Protein AF-A0A1A8NG65-F1 (afdb_monomer)

Sequence (138 aa):
VKRYGAAVVVMAFDEEGQATDTDRKVEICTRAYKLLVNKVGFDPNDIIFDPNILTIGTGMEEHSDYAVNFITATKLIKETLPGARVSGGLSNLSFSFRGMEAIREAIHGAFLYHAIKDGMDMGIVNAGNLPVYDDINK

Radius of gyration: 15.55 Å; Cα contacts (8 Å, |Δi|>4): 222; chains: 1; bounding box: 42×35×41 Å

Solvent-accessible surface area (backbone atoms only — not comparable to full-atom values): 7554 Å² total; per-residue (Å²): 98,72,94,74,75,51,65,43,82,45,65,24,56,59,99,92,42,76,30,63,52,33,66,52,18,38,50,44,46,51,52,51,48,50,46,37,41,74,72,69,63,44,62,43,68,39,33,28,39,22,46,50,52,43,53,32,79,74,87,50,76,92,33,66,52,26,63,57,22,34,35,54,25,37,32,53,41,54,74,71,40,72,59,41,41,32,36,35,48,54,68,40,33,38,53,66,44,72,94,39,62,74,58,32,30,48,51,48,20,52,49,47,60,54,28,42,74,37,52,41,73,52,65,52,68,63,86,92,61,67,54,60,60,87,76,50,91,127

InterPro domains:
  IPR000489 Pterin-binding domain [PF00809] (1-126)
  IPR000489 Pterin-binding domain [PS50972] (1-138)
  IPR011005 Dihydropteroate synthase-like superfamily [G3DSA:3.20.20.20] (1-138)
  IPR011005 Dihydropteroate synthase-like superfamily [SSF51717] (1-137)
  IPR050554 Methionine Synthase/Corrinoid [PTHR45833] (1-138)

pLDDT: mean 96.16, std 5.2, range [61.66, 98.94]

Foldseek 3Di:
DVVVVAADEDELADPVGADQAQVSLLVSLVVVLCCCCVVVVHQQLSYEYESEQAAPPPPDPSNPCRLVSRLNNLLVCPVPRPNYAYEYALQRHCPNVPPVL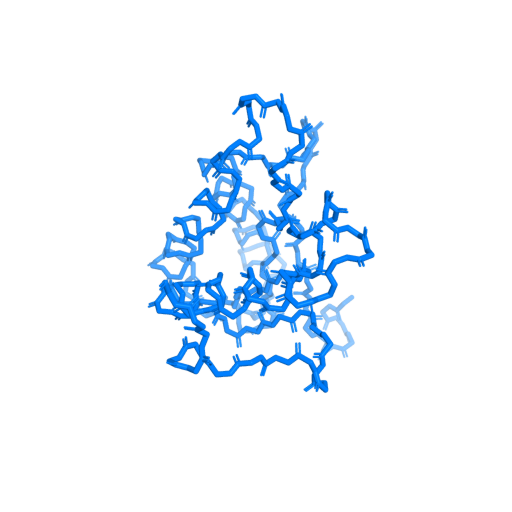LVSLLSSQVSCVSSVVSGHDYYDDDPVRHDHNVPNDD

Organism: NCBI:txid704102

Mean predicted aligned error: 2.82 Å

Secondary structure (DSSP, 8-state):
-GGGT--EEEESEETTEE--SHHHHHHHHHHHHHIIIIII---GGGEEEE-------SS-GGGTTHHHHHHHHHHHHHHHSTT-EE--BHHHHTGGGTT-HHHHHHHHHHHHHHHHHTT----B--TT----GGGS--

Nearest PDB structures (foldseek):
  4ccz-assembly1_A  TM=1.001E+00  e=1.137E-18  Homo sapiens
  3k13-assembly2_B  TM=9.991E-01  e=4.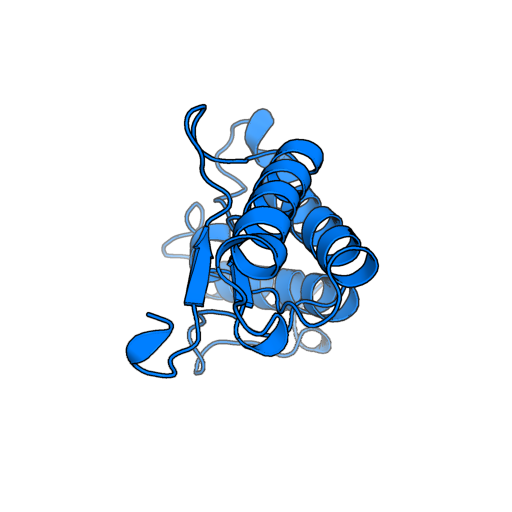106E-18  Bacteroides thetaiotaomicron
  5voo-assembly4_D  TM=9.651E-01  e=4.295E-11  Thermus thermophilus HB8
  8ssc-assembly1_A  TM=9.622E-01  e=2.552E-09  Thermus thermophilus HB8
  8g3h-assembly1_A  TM=8.953E-01  e=1.349E-07  Thermus filiformis

Structure (mmCIF, N/CA/C/O backbone):
data_AF-A0A1A8NG65-F1
#
_entry.id   AF-A0A1A8NG65-F1
#
loop_
_atom_site.group_PDB
_atom_site.id
_atom_site.type_symbol
_atom_site.label_atom_id
_atom_site.label_alt_id
_atom_site.label_comp_id
_atom_site.label_asym_id
_atom_site.label_entity_id
_atom_site.label_seq_id
_atom_site.pdbx_PDB_ins_code
_atom_site.Cartn_x
_atom_site.Cartn_y
_atom_site.Cartn_z
_atom_site.occupancy
_atom_site.B_iso_or_equiv
_atom_site.auth_seq_id
_atom_site.auth_comp_id
_atom_site.auth_asym_id
_atom_site.auth_atom_id
_atom_site.pdbx_PDB_model_num
ATOM 1 N N . VAL A 1 1 ? -19.561 6.015 3.245 1.00 96.12 1 VAL A N 1
ATOM 2 C CA . VAL A 1 1 ? -18.977 4.656 3.214 1.00 96.12 1 VAL A CA 1
ATOM 3 C C . VAL A 1 1 ? -19.666 3.714 4.200 1.00 96.12 1 VAL A C 1
ATOM 5 O O . VAL A 1 1 ? -20.524 2.977 3.743 1.00 96.12 1 VAL A O 1
ATOM 8 N N . LYS A 1 2 ? -19.452 3.817 5.527 1.00 96.12 2 LYS A N 1
ATOM 9 C CA . LYS A 1 2 ? -20.022 2.881 6.533 1.00 96.12 2 LYS A CA 1
ATOM 10 C C . LYS A 1 2 ? -21.526 2.603 6.391 1.00 96.12 2 LYS A C 1
ATOM 12 O O . LYS A 1 2 ? -21.945 1.458 6.401 1.00 96.12 2 LYS A O 1
ATOM 17 N N . ARG A 1 3 ? -22.342 3.654 6.226 1.00 97.44 3 ARG A N 1
ATOM 18 C CA . ARG A 1 3 ? -23.810 3.531 6.078 1.00 97.44 3 ARG A CA 1
ATOM 19 C C . ARG A 1 3 ? -24.244 2.688 4.871 1.00 97.44 3 ARG A C 1
ATOM 21 O O . ARG A 1 3 ? -25.357 2.188 4.878 1.00 97.44 3 ARG A O 1
ATOM 28 N N . TYR A 1 4 ? -23.385 2.556 3.862 1.00 98.06 4 TYR A N 1
ATOM 29 C CA . TYR A 1 4 ? -23.635 1.764 2.658 1.00 98.06 4 TYR A CA 1
ATOM 30 C C . TYR A 1 4 ? -23.046 0.346 2.740 1.00 98.06 4 TYR A C 1
ATOM 32 O O . TYR A 1 4 ? -23.181 -0.400 1.781 1.00 98.06 4 TYR A O 1
ATOM 40 N N . GLY A 1 5 ? -22.385 -0.026 3.846 1.00 97.19 5 GLY A N 1
ATOM 41 C CA . GLY A 1 5 ? -21.793 -1.360 4.018 1.00 97.19 5 GLY A CA 1
ATOM 42 C C . GLY A 1 5 ? -20.620 -1.662 3.080 1.00 97.19 5 GLY A C 1
ATOM 43 O O . GLY A 1 5 ? -20.386 -2.818 2.756 1.00 97.19 5 GLY A O 1
ATOM 44 N N . ALA A 1 6 ? -19.920 -0.632 2.597 1.00 98.38 6 ALA A N 1
ATOM 45 C CA . ALA A 1 6 ? -18.768 -0.788 1.713 1.00 98.38 6 ALA A CA 1
ATOM 46 C C . ALA A 1 6 ? -17.444 -0.758 2.490 1.00 98.38 6 ALA A C 1
ATOM 48 O O . ALA A 1 6 ? -17.304 0.030 3.431 1.00 98.38 6 ALA A O 1
ATOM 49 N N . ALA A 1 7 ? -16.464 -1.527 2.010 1.00 98.50 7 ALA A N 1
ATOM 50 C CA . ALA A 1 7 ? -15.061 -1.382 2.386 1.00 98.50 7 ALA A CA 1
ATOM 51 C C . ALA A 1 7 ? -14.475 -0.041 1.910 1.00 98.50 7 ALA A C 1
ATOM 53 O O . ALA A 1 7 ? -15.056 0.656 1.069 1.00 98.50 7 ALA A O 1
ATOM 54 N N . VAL A 1 8 ? -13.321 0.338 2.461 1.00 98.69 8 VAL A N 1
ATOM 55 C CA . VAL A 1 8 ? -12.658 1.613 2.174 1.00 98.69 8 VAL A CA 1
ATOM 56 C C . VAL A 1 8 ? -11.167 1.433 1.931 1.00 98.69 8 VAL A C 1
ATOM 58 O O . VAL A 1 8 ? -10.488 0.760 2.702 1.00 98.69 8 VAL A O 1
ATOM 61 N N . VAL A 1 9 ? -10.655 2.091 0.888 1.00 98.75 9 VAL A N 1
ATOM 62 C CA . VAL A 1 9 ? -9.215 2.319 0.725 1.00 98.75 9 VAL A CA 1
ATOM 63 C C . VAL A 1 9 ? -8.845 3.630 1.411 1.00 98.75 9 VAL A C 1
ATOM 65 O O . VAL A 1 9 ? -9.480 4.659 1.171 1.00 98.75 9 VAL A O 1
ATOM 68 N N . VAL A 1 10 ? -7.827 3.594 2.265 1.00 98.81 10 VAL A N 1
ATOM 69 C CA . VAL A 1 10 ? -7.295 4.749 2.989 1.00 98.81 10 VAL A CA 1
ATOM 70 C C . VAL A 1 10 ? -5.863 4.986 2.534 1.00 98.81 10 VAL A C 1
ATOM 72 O O . VAL A 1 10 ? -4.978 4.176 2.804 1.00 98.81 10 VAL A O 1
ATOM 75 N N . MET A 1 11 ? -5.648 6.104 1.847 1.00 98.69 11 MET A N 1
ATOM 76 C CA . MET A 1 11 ? -4.324 6.517 1.386 1.00 98.69 11 MET A CA 1
ATOM 77 C C . MET A 1 11 ? -3.461 6.968 2.568 1.00 98.69 11 MET A C 1
ATOM 79 O O . MET A 1 11 ? -3.953 7.667 3.457 1.00 98.69 11 MET A O 1
ATOM 83 N N . ALA A 1 12 ? -2.166 6.647 2.548 1.00 98.62 12 ALA A N 1
ATOM 84 C CA . ALA A 1 12 ? -1.180 7.212 3.470 1.00 98.62 12 ALA A CA 1
ATOM 85 C C . ALA A 1 12 ? -0.830 8.663 3.080 1.00 98.62 12 ALA A C 1
ATOM 87 O O . ALA A 1 12 ? 0.264 8.967 2.600 1.00 98.62 12 ALA A O 1
ATOM 88 N N . PHE A 1 13 ? -1.807 9.552 3.232 1.00 98.69 13 PHE A N 1
ATOM 89 C CA . PHE A 1 13 ? -1.716 10.979 2.949 1.00 98.69 13 PHE A CA 1
ATOM 90 C C . PHE A 1 13 ? -2.493 11.736 4.026 1.00 98.69 13 PHE A C 1
ATOM 92 O O . PHE A 1 13 ? -3.640 11.383 4.315 1.00 98.69 13 PHE A O 1
ATOM 99 N N . ASP A 1 14 ? -1.896 12.772 4.603 1.00 98.31 14 ASP A N 1
ATOM 100 C CA . ASP A 1 14 ? -2.550 13.604 5.612 1.00 98.31 14 ASP A CA 1
ATOM 101 C C . ASP A 1 14 ? -2.284 15.103 5.401 1.00 98.31 14 ASP A C 1
ATOM 103 O O . ASP A 1 14 ? -1.976 15.536 4.289 1.00 98.31 14 ASP A O 1
ATOM 107 N N . GLU A 1 15 ? -2.482 15.921 6.434 1.00 98.06 15 GLU A N 1
ATOM 108 C CA . GLU A 1 15 ? -2.343 17.375 6.362 1.00 98.06 15 GLU A CA 1
ATOM 109 C C . GLU A 1 15 ? -0.918 17.842 6.010 1.00 98.06 15 GLU A C 1
ATOM 111 O O . GLU A 1 15 ? -0.765 18.956 5.509 1.00 98.06 15 GLU A O 1
ATOM 116 N N . GLU A 1 16 ? 0.108 17.008 6.227 1.00 97.19 16 GLU A N 1
ATOM 117 C CA . GLU A 1 16 ? 1.504 17.318 5.874 1.00 97.19 16 GLU A CA 1
ATOM 118 C C . GLU A 1 16 ? 1.900 16.796 4.485 1.00 97.19 16 GLU A C 1
ATOM 120 O O . GLU A 1 16 ? 2.971 17.126 3.977 1.00 97.19 16 GLU A O 1
ATOM 125 N N . GLY A 1 17 ? 1.027 16.023 3.835 1.00 97.56 17 GLY A N 1
ATOM 126 C CA . GLY A 1 17 ? 1.228 15.535 2.477 1.00 97.56 17 GLY A CA 1
ATOM 127 C C . GLY A 1 17 ? 1.332 14.016 2.366 1.00 97.56 17 GLY A C 1
ATOM 128 O O . GLY A 1 17 ? 0.796 13.255 3.173 1.00 97.56 17 GLY A O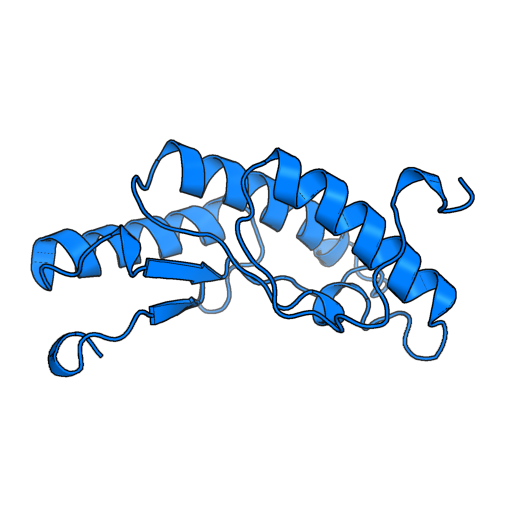 1
ATOM 129 N N . GLN A 1 18 ? 2.000 13.569 1.301 1.00 97.94 18 GLN A N 1
ATOM 130 C CA . GLN A 1 18 ? 2.143 12.156 0.958 1.00 97.94 18 GLN A CA 1
ATOM 131 C C . GLN A 1 18 ? 3.252 11.482 1.774 1.00 97.94 18 GLN A C 1
ATOM 133 O O . GLN A 1 18 ? 4.384 11.960 1.794 1.00 97.94 18 GLN A O 1
ATOM 138 N N . ALA A 1 19 ? 2.965 10.315 2.358 1.00 97.69 19 ALA A N 1
ATOM 139 C CA . ALA A 1 19 ? 3.979 9.511 3.035 1.00 97.69 19 ALA A CA 1
ATOM 140 C C . ALA A 1 19 ? 4.929 8.818 2.047 1.00 97.69 19 ALA A C 1
ATOM 142 O O . ALA A 1 19 ? 4.498 7.975 1.242 1.00 97.69 19 ALA A O 1
ATOM 143 N N . THR A 1 20 ? 6.223 9.119 2.152 1.00 97.44 20 THR A N 1
ATOM 144 C CA . THR A 1 20 ? 7.280 8.566 1.289 1.00 97.44 20 THR A CA 1
ATOM 145 C C . THR A 1 20 ? 8.190 7.580 2.028 1.00 97.44 20 THR A C 1
ATOM 147 O O . THR A 1 20 ? 8.533 6.540 1.461 1.00 97.44 20 THR A O 1
ATOM 150 N N . ASP A 1 21 ? 8.496 7.831 3.302 1.00 97.88 21 ASP A N 1
ATOM 151 C CA . ASP A 1 21 ? 9.273 6.951 4.180 1.00 97.88 21 ASP A CA 1
ATOM 152 C C . ASP A 1 21 ? 8.403 5.959 4.977 1.00 97.88 21 ASP A C 1
ATOM 154 O O . ASP A 1 21 ? 7.173 6.056 5.013 1.00 97.88 21 ASP A O 1
ATOM 158 N N . THR A 1 22 ? 9.047 4.958 5.582 1.00 98.62 22 THR A N 1
ATOM 159 C CA . THR A 1 22 ? 8.369 3.887 6.334 1.00 98.62 22 THR A CA 1
ATOM 160 C C . THR A 1 22 ? 7.582 4.426 7.526 1.00 98.62 22 THR A C 1
ATOM 162 O O . THR A 1 22 ? 6.406 4.087 7.688 1.00 98.62 22 THR A O 1
ATOM 165 N N . ASP A 1 23 ? 8.210 5.267 8.346 1.00 98.44 23 ASP A N 1
ATOM 166 C CA . ASP A 1 23 ? 7.637 5.722 9.611 1.00 98.44 23 ASP A CA 1
ATOM 167 C C . ASP A 1 23 ? 6.390 6.562 9.352 1.00 98.44 23 ASP A C 1
ATOM 169 O O . ASP A 1 23 ? 5.339 6.319 9.954 1.00 98.44 23 ASP A O 1
ATOM 173 N N . ARG A 1 24 ? 6.452 7.463 8.365 1.00 98.38 24 ARG A N 1
ATOM 174 C CA . ARG A 1 24 ? 5.316 8.302 7.989 1.00 98.38 24 ARG A CA 1
ATOM 175 C C . ARG A 1 24 ? 4.146 7.491 7.440 1.00 98.38 24 ARG A C 1
ATOM 177 O O . ARG A 1 24 ? 2.989 7.781 7.755 1.00 98.38 24 ARG A O 1
ATOM 184 N N . LYS A 1 25 ? 4.417 6.442 6.651 1.00 98.75 25 LYS A N 1
ATOM 185 C CA . LYS A 1 25 ? 3.370 5.533 6.143 1.00 98.75 25 LYS A CA 1
ATOM 186 C C . LYS A 1 25 ? 2.638 4.854 7.302 1.00 98.75 25 LYS A C 1
ATOM 188 O O . LYS A 1 25 ? 1.404 4.839 7.326 1.00 98.75 25 LYS A O 1
ATOM 193 N N . VAL A 1 26 ? 3.384 4.322 8.271 1.00 98.81 26 VAL A N 1
ATOM 194 C CA . VAL A 1 26 ? 2.828 3.618 9.436 1.00 98.81 26 VAL A CA 1
ATOM 195 C C . VAL A 1 26 ? 2.090 4.578 10.366 1.00 98.81 26 VAL A C 1
ATOM 197 O O . VAL A 1 26 ? 0.999 4.247 10.836 1.00 98.81 26 VAL A O 1
ATOM 200 N N . GLU A 1 27 ? 2.633 5.771 10.604 1.00 98.81 27 GLU A N 1
ATOM 201 C CA . GLU A 1 27 ? 2.022 6.800 11.446 1.00 98.81 27 GLU A CA 1
ATOM 202 C C . GLU A 1 27 ? 0.621 7.170 10.944 1.00 98.81 27 GLU A C 1
ATOM 204 O O . GLU A 1 27 ? -0.356 7.085 11.699 1.00 98.81 27 GLU A O 1
ATOM 209 N N . ILE A 1 28 ? 0.503 7.513 9.657 1.00 98.81 28 ILE A N 1
ATOM 210 C CA . ILE A 1 28 ? -0.768 7.928 9.056 1.00 98.81 28 ILE A CA 1
ATOM 211 C C . ILE A 1 28 ? -1.777 6.777 9.075 1.00 98.81 28 ILE A C 1
ATOM 213 O O . ILE A 1 28 ? -2.919 6.972 9.504 1.00 98.81 28 ILE A O 1
ATOM 217 N N . CYS A 1 29 ? -1.367 5.563 8.691 1.00 98.81 29 CYS A N 1
ATOM 218 C CA . CYS A 1 29 ? -2.255 4.396 8.723 1.00 98.81 29 CYS A CA 1
ATOM 219 C C . CYS A 1 29 ? -2.730 4.094 10.153 1.00 98.81 29 CYS A C 1
ATOM 221 O O . CYS A 1 29 ? -3.918 3.866 10.386 1.00 98.81 29 CYS A O 1
ATOM 223 N N . THR A 1 30 ? -1.840 4.192 11.142 1.00 98.88 30 THR A N 1
ATOM 224 C CA . THR A 1 30 ? -2.167 3.987 12.560 1.00 98.88 30 THR A CA 1
ATOM 225 C C . THR A 1 30 ? -3.148 5.039 13.072 1.00 98.88 30 THR A C 1
ATOM 227 O O . THR A 1 30 ? -4.117 4.714 13.770 1.00 98.88 30 THR A O 1
ATOM 230 N N . ARG A 1 31 ? -2.928 6.314 12.730 1.00 98.81 31 ARG A N 1
ATOM 231 C CA . ARG A 1 31 ? -3.832 7.415 13.083 1.00 98.81 31 ARG A CA 1
ATOM 232 C C . ARG A 1 31 ? -5.212 7.194 12.466 1.00 98.81 31 ARG A C 1
ATOM 234 O O . ARG A 1 31 ? -6.214 7.272 13.182 1.00 98.81 31 ARG A O 1
ATOM 241 N N . ALA A 1 32 ? -5.273 6.867 11.177 1.00 98.81 32 ALA A N 1
ATOM 242 C CA . ALA A 1 32 ? -6.521 6.599 10.473 1.00 98.81 32 ALA A CA 1
ATOM 243 C C . ALA A 1 32 ? -7.262 5.380 11.043 1.00 98.81 32 ALA A C 1
ATOM 245 O O . ALA A 1 32 ? -8.466 5.464 11.286 1.00 98.81 32 ALA A O 1
ATOM 246 N N . TYR A 1 33 ? -6.550 4.292 11.350 1.00 98.88 33 TYR A N 1
ATOM 247 C CA . TYR A 1 33 ? -7.114 3.104 11.992 1.00 98.88 33 TYR A CA 1
ATOM 248 C C . TYR A 1 33 ? -7.805 3.458 13.312 1.00 98.88 33 TYR A C 1
ATOM 250 O O . TYR A 1 33 ? -8.973 3.135 13.515 1.00 98.88 33 TYR A O 1
ATOM 258 N N . LYS A 1 34 ? -7.126 4.208 14.192 1.00 98.75 34 LYS A N 1
ATOM 259 C CA . LYS A 1 34 ? -7.698 4.649 15.476 1.00 98.75 34 LYS A CA 1
ATOM 260 C C . LYS A 1 34 ? -8.943 5.514 15.286 1.00 98.75 34 LYS A C 1
ATOM 262 O O . LYS A 1 34 ? -9.891 5.388 16.056 1.00 98.75 34 LYS A O 1
ATOM 267 N N . LEU A 1 35 ? -8.966 6.392 14.283 1.00 98.75 35 LEU A N 1
ATOM 268 C CA . LEU A 1 35 ? -10.145 7.208 13.984 1.00 98.75 35 LEU A CA 1
ATOM 269 C C . LEU A 1 35 ? -11.312 6.346 13.483 1.00 98.75 35 LEU A C 1
ATOM 271 O O . LEU A 1 35 ? -12.425 6.462 14.002 1.00 98.75 35 LEU A O 1
ATOM 275 N N . LEU A 1 36 ? -11.061 5.466 12.513 1.00 98.69 36 LEU A N 1
ATOM 276 C CA . LEU A 1 36 ? -12.081 4.612 11.908 1.00 98.69 36 LEU A CA 1
ATOM 277 C C . LEU A 1 36 ? -12.651 3.611 12.914 1.00 98.69 36 LEU A C 1
ATOM 279 O O . LEU A 1 36 ? -13.868 3.533 13.076 1.00 98.69 36 LEU A O 1
ATOM 283 N N . VAL A 1 37 ? -11.797 2.904 13.644 1.00 98.50 37 VAL A N 1
ATOM 284 C CA . VAL A 1 37 ? -12.232 1.879 14.596 1.00 98.50 37 VAL A CA 1
ATOM 285 C C . VAL A 1 37 ? -12.818 2.518 15.854 1.00 98.50 37 VAL A C 1
ATOM 287 O O . VAL A 1 37 ? -13.966 2.250 16.193 1.00 98.50 37 VAL A O 1
ATOM 290 N N . ASN A 1 38 ? -12.100 3.429 16.518 1.00 98.12 38 ASN A N 1
ATOM 291 C CA . ASN A 1 38 ? -12.511 3.878 17.856 1.00 98.12 38 ASN A CA 1
ATOM 292 C C . ASN A 1 38 ? -13.565 4.990 17.834 1.00 98.12 38 ASN A C 1
ATOM 294 O O . ASN A 1 38 ? -14.369 5.075 18.757 1.00 98.12 38 ASN A O 1
ATOM 298 N N . LYS A 1 39 ? -13.559 5.871 16.821 1.00 98.00 39 LYS A N 1
ATOM 299 C CA . LYS A 1 39 ? -14.509 7.000 16.759 1.00 98.00 39 LYS A CA 1
ATOM 300 C C . LYS A 1 39 ? -15.684 6.733 15.828 1.00 98.00 39 LYS A C 1
ATOM 302 O O . LYS A 1 39 ? -16.807 7.111 16.143 1.00 98.00 39 LYS A O 1
ATOM 307 N N . VAL A 1 40 ? -15.436 6.104 14.679 1.00 97.81 40 VAL A N 1
ATOM 308 C CA . VAL A 1 40 ? -16.487 5.813 13.688 1.00 97.81 40 VAL A CA 1
ATOM 309 C C . VAL A 1 40 ? -17.121 4.436 13.928 1.00 97.81 40 VAL A C 1
ATOM 311 O O . VAL A 1 40 ? -18.257 4.201 13.499 1.00 97.81 40 VAL A O 1
ATOM 314 N N . GLY A 1 41 ? -16.435 3.523 14.625 1.00 98.12 41 GLY A N 1
ATOM 315 C CA . GLY A 1 41 ? -16.878 2.140 14.826 1.00 98.12 41 GLY A CA 1
ATOM 316 C C . GLY A 1 41 ? -16.893 1.339 13.524 1.00 98.12 41 GLY A C 1
ATOM 317 O O . GLY A 1 41 ? -17.841 0.592 13.288 1.00 98.12 41 GLY A O 1
ATOM 318 N N . PHE A 1 42 ? -15.961 1.620 12.614 1.00 98.56 42 PHE A N 1
ATOM 319 C CA . PHE A 1 42 ? -15.802 0.917 11.342 1.00 98.56 42 PHE A CA 1
ATOM 320 C C . PHE A 1 42 ? -15.242 -0.491 11.594 1.00 98.56 42 PHE A C 1
ATOM 322 O O . PHE A 1 42 ? -14.407 -0.648 12.485 1.00 98.56 42 PHE A O 1
ATOM 329 N N . ASP A 1 43 ? -15.691 -1.498 10.842 1.00 98.50 43 ASP A N 1
ATOM 330 C CA . ASP A 1 43 ? -15.117 -2.845 10.948 1.00 98.50 43 ASP A CA 1
ATOM 331 C C . ASP A 1 43 ? -13.672 -2.805 10.425 1.00 98.50 43 ASP A C 1
ATOM 333 O O . ASP A 1 43 ? -13.463 -2.373 9.288 1.00 98.50 43 ASP A O 1
ATOM 337 N N . PRO A 1 44 ? -12.658 -3.211 11.211 1.00 98.56 44 PRO A N 1
ATOM 338 C CA . PRO A 1 44 ? -11.276 -3.204 10.747 1.00 98.56 44 PRO A CA 1
ATOM 339 C C . PRO A 1 44 ? -11.043 -4.092 9.517 1.00 98.56 44 PRO A C 1
ATOM 341 O O . PRO A 1 44 ? -10.151 -3.791 8.730 1.00 98.56 44 PRO A O 1
ATOM 344 N N . ASN A 1 45 ? -11.859 -5.130 9.300 1.00 98.50 45 ASN A N 1
ATOM 345 C CA . ASN A 1 45 ? -11.775 -5.970 8.103 1.00 98.50 45 ASN A CA 1
ATOM 346 C C . ASN A 1 45 ? -12.177 -5.225 6.823 1.00 98.50 45 ASN A C 1
ATOM 348 O O . ASN A 1 45 ? -11.729 -5.579 5.734 1.00 98.50 45 ASN A O 1
ATOM 352 N N . ASP A 1 46 ? -12.964 -4.165 6.943 1.00 98.69 46 ASP A N 1
ATOM 353 C CA . ASP A 1 46 ? -13.377 -3.340 5.812 1.00 98.69 46 ASP A CA 1
ATOM 354 C C . ASP A 1 46 ? -12.377 -2.207 5.513 1.00 98.69 46 ASP A C 1
ATOM 356 O O . ASP A 1 46 ? -12.620 -1.386 4.625 1.00 98.69 46 ASP A O 1
ATOM 360 N N . ILE A 1 47 ? -11.252 -2.136 6.237 1.00 98.88 47 ILE A N 1
ATOM 361 C CA . ILE A 1 47 ? -10.203 -1.129 6.044 1.00 98.88 47 ILE A CA 1
ATOM 362 C C . ILE A 1 47 ? -9.068 -1.715 5.204 1.00 98.88 47 ILE A C 1
ATOM 364 O O . ILE A 1 47 ? -8.435 -2.704 5.577 1.00 98.88 47 ILE A O 1
ATOM 368 N N . ILE A 1 48 ? -8.777 -1.056 4.086 1.00 98.94 48 ILE A N 1
ATOM 369 C CA . ILE A 1 48 ? -7.651 -1.355 3.205 1.00 98.94 48 ILE A CA 1
ATOM 370 C C . ILE A 1 48 ? -6.723 -0.140 3.226 1.00 98.94 48 ILE A C 1
ATOM 372 O O . ILE A 1 48 ? -7.095 0.933 2.758 1.00 98.94 48 ILE A O 1
ATOM 376 N N . PHE A 1 49 ? -5.518 -0.277 3.761 1.00 98.94 49 PHE A N 1
ATOM 377 C CA . PHE A 1 49 ? -4.509 0.775 3.685 1.00 98.94 49 PHE A CA 1
ATOM 378 C C . PHE A 1 49 ? -3.762 0.713 2.356 1.00 98.94 49 PHE A C 1
ATOM 380 O O . PHE A 1 49 ? -3.387 -0.367 1.906 1.00 98.94 49 PHE A O 1
ATOM 387 N N . ASP A 1 50 ? -3.522 1.876 1.753 1.00 98.88 50 ASP A N 1
ATOM 388 C CA . ASP A 1 50 ? -2.582 2.052 0.644 1.00 98.88 50 ASP A CA 1
ATOM 389 C C . ASP A 1 50 ? -1.398 2.905 1.135 1.00 98.88 50 ASP A C 1
ATOM 391 O O . ASP A 1 50 ? -1.510 4.135 1.215 1.00 98.88 50 ASP A O 1
ATOM 395 N N . PRO A 1 51 ? -0.262 2.274 1.497 1.00 98.62 51 PRO A N 1
ATOM 396 C CA . PRO A 1 51 ? 0.954 2.966 1.918 1.00 98.62 51 PRO A CA 1
ATOM 397 C C . PRO A 1 51 ? 1.675 3.736 0.802 1.00 98.62 51 PRO A C 1
ATOM 399 O O . PRO A 1 51 ? 2.808 4.151 1.010 1.00 98.62 51 PRO A O 1
ATOM 402 N N . ASN A 1 52 ? 1.069 3.944 -0.368 1.00 98.38 52 ASN A N 1
ATOM 403 C CA . ASN A 1 52 ? 1.631 4.580 -1.560 1.00 98.38 52 ASN A CA 1
ATOM 404 C C . ASN A 1 52 ? 2.793 3.795 -2.187 1.00 98.38 52 ASN A C 1
ATOM 406 O O . ASN A 1 52 ? 3.952 3.936 -1.782 1.00 98.38 52 ASN A O 1
ATOM 410 N N . ILE A 1 53 ? 2.501 3.041 -3.248 1.00 98.62 53 ILE A N 1
ATOM 411 C CA . ILE A 1 53 ? 3.528 2.578 -4.193 1.00 98.62 53 ILE A CA 1
ATOM 412 C C . ILE A 1 53 ? 3.945 3.765 -5.067 1.00 98.62 53 ILE A C 1
ATOM 414 O O . ILE A 1 53 ? 3.138 4.289 -5.841 1.00 98.62 53 ILE A O 1
ATOM 418 N N . LEU A 1 54 ? 5.208 4.175 -4.944 1.00 98.31 54 LEU A N 1
ATOM 419 C CA . LEU A 1 54 ? 5.785 5.326 -5.640 1.00 98.31 54 LEU A CA 1
ATOM 420 C C . LEU A 1 54 ? 6.832 4.891 -6.667 1.00 98.31 54 LEU A C 1
ATOM 422 O O . LEU A 1 54 ? 7.402 3.805 -6.578 1.00 98.31 54 LEU A O 1
ATOM 426 N N . THR A 1 55 ? 7.073 5.754 -7.652 1.00 98.25 55 THR A N 1
ATOM 427 C CA . THR A 1 55 ? 8.011 5.503 -8.747 1.00 98.25 55 THR A CA 1
ATOM 428 C C . THR A 1 55 ? 9.450 5.397 -8.245 1.00 98.25 55 THR A C 1
ATOM 430 O O . THR A 1 55 ? 9.933 6.305 -7.574 1.00 98.25 55 THR A O 1
ATOM 433 N N . ILE A 1 56 ? 10.155 4.341 -8.655 1.00 98.00 56 ILE A N 1
ATOM 434 C CA . ILE A 1 56 ? 11.603 4.181 -8.447 1.00 98.00 56 ILE A CA 1
ATOM 435 C C . ILE A 1 56 ? 12.374 4.371 -9.760 1.00 98.00 56 ILE A C 1
ATOM 437 O O . ILE A 1 56 ? 11.785 4.507 -10.838 1.00 98.00 56 ILE A O 1
ATOM 441 N N . GLY A 1 57 ? 13.707 4.383 -9.687 1.00 96.69 57 GLY A N 1
ATOM 442 C CA . GLY A 1 57 ? 14.564 4.491 -10.873 1.00 96.69 57 GLY A CA 1
ATOM 443 C C . GLY A 1 57 ? 14.431 5.831 -11.601 1.00 96.69 57 GLY A C 1
ATOM 444 O O . GLY A 1 57 ? 14.614 5.896 -12.811 1.00 96.69 57 GLY A O 1
ATOM 445 N N . THR A 1 58 ? 14.080 6.897 -10.879 1.00 96.19 58 THR A N 1
ATOM 446 C CA . THR A 1 58 ? 13.885 8.245 -11.441 1.00 96.19 58 THR A CA 1
ATOM 447 C C . THR A 1 58 ? 15.196 8.996 -11.688 1.00 96.19 58 THR A C 1
ATOM 449 O O . THR A 1 58 ? 15.168 10.094 -12.235 1.00 96.19 58 THR A O 1
ATOM 452 N N . GLY A 1 59 ? 16.332 8.449 -11.243 1.00 95.38 59 GLY A N 1
ATOM 453 C CA . GLY A 1 59 ? 17.626 9.138 -11.222 1.00 95.38 59 GLY A CA 1
ATOM 454 C C . GLY A 1 59 ? 17.831 10.066 -10.018 1.00 95.38 59 GLY A C 1
ATOM 455 O O . GLY A 1 59 ? 18.845 10.751 -9.964 1.00 95.38 59 GLY A O 1
ATOM 456 N N . MET A 1 60 ? 16.893 10.085 -9.065 1.00 96.25 60 MET A N 1
ATOM 457 C CA . MET A 1 60 ? 16.989 10.835 -7.807 1.00 96.25 60 MET A CA 1
ATOM 458 C C . MET A 1 60 ? 17.235 9.858 -6.657 1.00 96.25 60 MET A C 1
ATOM 460 O O . MET A 1 60 ? 16.495 8.881 -6.523 1.00 96.25 60 MET A O 1
ATOM 464 N N . GLU A 1 61 ? 18.269 10.105 -5.854 1.00 94.69 61 GLU A N 1
ATOM 465 C CA . GLU A 1 61 ? 18.686 9.200 -4.776 1.00 94.69 61 GLU A CA 1
ATOM 466 C C . GLU A 1 61 ? 17.584 9.042 -3.723 1.00 94.69 61 GLU A C 1
ATOM 468 O O . GLU A 1 61 ? 17.337 7.926 -3.264 1.00 94.69 61 GLU A O 1
ATOM 473 N N . GLU A 1 62 ? 16.830 10.112 -3.448 1.00 92.44 62 GLU A N 1
ATOM 474 C CA . GLU A 1 62 ? 15.754 10.143 -2.453 1.00 92.44 62 GLU A CA 1
ATOM 475 C C . GLU A 1 62 ? 14.606 9.168 -2.762 1.00 92.44 62 GLU A C 1
ATOM 477 O O . GLU A 1 62 ? 13.814 8.838 -1.880 1.00 92.44 62 GLU A O 1
ATOM 482 N N . HIS A 1 63 ? 14.488 8.704 -4.011 1.00 96.75 63 HIS A N 1
ATOM 483 C CA . HIS A 1 63 ? 13.424 7.795 -4.4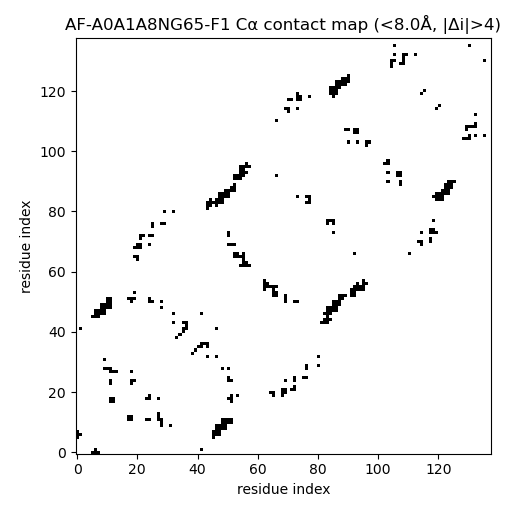45 1.00 96.75 63 HIS A CA 1
ATOM 484 C C . HIS A 1 63 ? 13.846 6.319 -4.420 1.00 96.75 63 HIS A C 1
ATOM 486 O O . HIS A 1 63 ? 13.023 5.441 -4.688 1.00 96.75 63 HIS A O 1
ATOM 492 N N . SER A 1 64 ? 15.115 6.023 -4.125 1.00 95.81 64 SER A N 1
ATOM 493 C CA . SER A 1 64 ? 15.673 4.665 -4.231 1.00 95.81 64 SER A CA 1
ATOM 494 C C . SER A 1 64 ? 15.010 3.684 -3.263 1.00 95.81 64 SER A C 1
ATOM 496 O O . SER A 1 64 ? 14.766 2.530 -3.616 1.00 95.81 64 SER A O 1
ATOM 498 N N . ASP A 1 65 ? 14.630 4.170 -2.080 1.00 97.88 65 ASP A N 1
ATOM 499 C CA . ASP A 1 65 ? 14.098 3.337 -1.001 1.00 97.88 65 ASP A CA 1
ATOM 500 C C . ASP A 1 65 ? 12.569 3.230 -0.996 1.00 97.88 65 ASP A C 1
ATOM 502 O O . ASP A 1 65 ? 12.000 2.535 -0.158 1.00 97.88 65 ASP A O 1
ATOM 506 N N . TYR A 1 66 ? 11.858 3.865 -1.933 1.00 98.62 66 TYR A N 1
ATOM 507 C CA . TYR A 1 66 ? 10.388 3.906 -1.908 1.00 98.62 66 TYR A CA 1
ATOM 508 C C . TYR A 1 66 ? 9.728 2.523 -1.921 1.00 98.62 66 TYR A C 1
ATOM 510 O O . TYR A 1 66 ? 8.749 2.301 -1.204 1.00 98.62 66 TYR A O 1
ATOM 518 N N . ALA A 1 67 ? 10.277 1.577 -2.686 1.00 98.38 67 ALA A N 1
ATOM 519 C CA . ALA A 1 67 ? 9.782 0.203 -2.713 1.00 98.38 67 ALA A CA 1
ATOM 520 C C . ALA A 1 67 ? 9.996 -0.509 -1.366 1.00 98.38 67 ALA A C 1
ATOM 522 O O . ALA A 1 67 ? 9.080 -1.144 -0.844 1.00 98.38 67 ALA A O 1
ATOM 523 N N . VAL A 1 68 ? 11.189 -0.360 -0.782 1.00 98.50 68 VAL A N 1
ATOM 524 C CA . VAL A 1 68 ? 11.556 -0.956 0.512 1.00 98.50 68 VAL A CA 1
ATOM 525 C C . VAL A 1 68 ? 10.720 -0.355 1.639 1.00 98.50 68 VAL A C 1
ATOM 527 O O . VAL A 1 68 ? 10.235 -1.086 2.504 1.00 98.50 68 VAL A O 1
ATOM 530 N N . ASN A 1 69 ? 10.474 0.954 1.588 1.00 98.75 69 ASN A N 1
ATOM 531 C CA . ASN A 1 69 ? 9.642 1.654 2.557 1.00 98.75 69 ASN A CA 1
ATOM 532 C C . ASN A 1 69 ? 8.192 1.167 2.521 1.00 98.75 69 ASN A C 1
ATOM 534 O O . ASN A 1 69 ? 7.575 0.978 3.567 1.00 98.75 69 ASN A O 1
ATOM 538 N N . PHE A 1 70 ? 7.642 0.912 1.330 1.00 98.81 70 PHE A N 1
ATOM 539 C CA . PHE A 1 70 ? 6.312 0.315 1.204 1.00 98.81 70 PHE A CA 1
ATOM 540 C C . PHE A 1 70 ? 6.256 -1.094 1.811 1.00 98.81 70 PHE A C 1
ATOM 542 O O . PHE A 1 70 ? 5.331 -1.401 2.563 1.00 98.81 70 PHE A O 1
ATOM 549 N N . ILE A 1 71 ? 7.233 -1.950 1.498 1.00 98.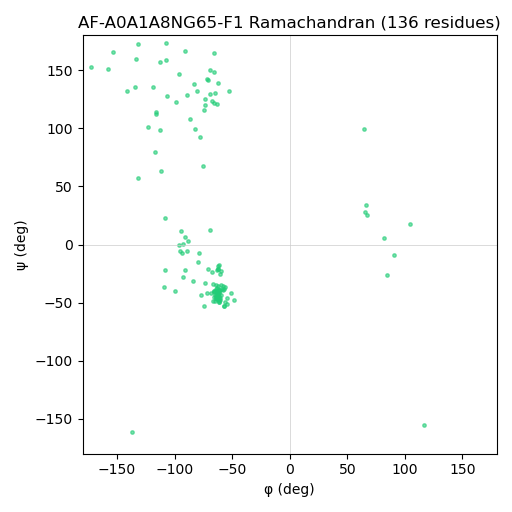81 71 ILE A N 1
ATOM 550 C CA . ILE A 1 71 ? 7.271 -3.343 1.977 1.00 98.81 71 ILE A CA 1
ATOM 551 C C . ILE A 1 71 ? 7.408 -3.375 3.506 1.00 98.81 71 ILE A C 1
ATOM 553 O O . ILE A 1 71 ? 6.630 -4.039 4.189 1.00 98.81 71 ILE A O 1
ATOM 557 N N . THR A 1 72 ? 8.313 -2.568 4.061 1.00 98.81 72 THR A N 1
ATOM 558 C CA . THR A 1 72 ? 8.508 -2.467 5.516 1.00 98.81 72 THR A CA 1
ATOM 559 C C . THR A 1 72 ? 7.259 -1.929 6.215 1.00 98.81 72 THR A C 1
ATOM 561 O O . THR A 1 72 ? 6.818 -2.490 7.219 1.00 98.81 72 THR A O 1
ATOM 564 N N . AL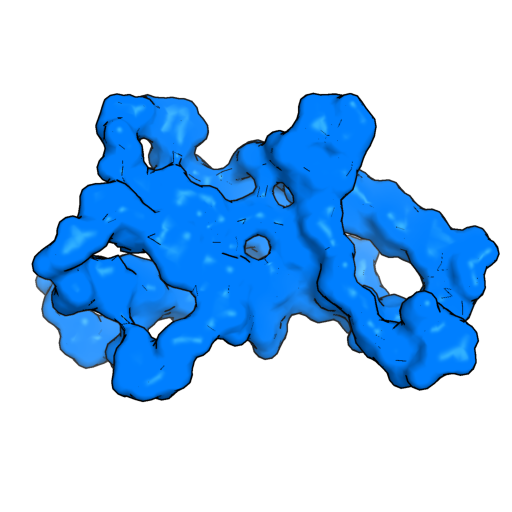A A 1 73 ? 6.631 -0.883 5.665 1.00 98.81 73 ALA A N 1
ATOM 565 C CA . ALA A 1 73 ? 5.383 -0.349 6.206 1.00 98.81 73 ALA A CA 1
ATOM 566 C C . ALA A 1 73 ? 4.242 -1.373 6.138 1.00 98.81 73 ALA A C 1
ATOM 568 O O . ALA A 1 73 ? 3.450 -1.456 7.074 1.00 98.81 73 ALA A O 1
ATOM 569 N N . THR A 1 74 ? 4.177 -2.178 5.073 1.00 98.88 74 THR A N 1
ATOM 570 C CA . THR A 1 74 ? 3.202 -3.270 4.933 1.00 98.88 74 THR A CA 1
ATOM 571 C C . THR A 1 74 ? 3.319 -4.234 6.105 1.00 98.88 74 THR A C 1
ATOM 573 O O . THR A 1 74 ? 2.335 -4.439 6.815 1.00 98.88 74 THR A O 1
ATOM 576 N N . LYS A 1 75 ? 4.527 -4.737 6.382 1.00 98.81 75 LYS A N 1
ATOM 577 C CA . LYS A 1 75 ? 4.776 -5.631 7.517 1.00 98.81 75 LYS A CA 1
ATOM 578 C C . LYS A 1 75 ? 4.308 -5.025 8.841 1.00 98.81 75 LYS A C 1
ATOM 580 O O . LYS A 1 75 ? 3.529 -5.642 9.565 1.00 98.81 75 LYS A O 1
ATOM 585 N N . LEU A 1 76 ? 4.722 -3.790 9.128 1.00 98.81 76 LEU A N 1
ATOM 586 C CA . LEU A 1 76 ? 4.376 -3.100 10.375 1.00 98.81 76 LEU A CA 1
ATOM 587 C C . LEU A 1 76 ? 2.868 -2.858 10.508 1.00 98.81 76 LEU A C 1
ATOM 589 O O . LEU A 1 76 ? 2.304 -3.055 11.584 1.00 98.81 76 LEU A O 1
ATOM 593 N N . ILE A 1 77 ? 2.187 -2.477 9.425 1.00 98.81 77 ILE A N 1
ATOM 594 C CA . ILE A 1 77 ? 0.728 -2.314 9.401 1.00 98.81 77 ILE A CA 1
ATOM 595 C C . ILE A 1 77 ? 0.042 -3.642 9.722 1.00 98.81 77 ILE A C 1
ATOM 597 O O . ILE A 1 77 ? -0.856 -3.674 10.561 1.00 98.81 77 ILE A O 1
ATOM 601 N N . LYS A 1 78 ? 0.481 -4.745 9.108 1.00 98.62 78 LYS A N 1
ATOM 602 C CA . LYS A 1 78 ? -0.101 -6.072 9.343 1.00 98.62 78 LYS A CA 1
ATOM 603 C C . LYS A 1 78 ? 0.152 -6.585 10.762 1.00 98.62 78 LYS A C 1
ATOM 605 O O . LYS A 1 78 ? -0.724 -7.237 11.324 1.00 98.62 78 LYS A O 1
ATOM 610 N N . GLU A 1 79 ? 1.302 -6.267 11.352 1.00 98.56 79 GLU A N 1
ATOM 611 C CA . GLU A 1 79 ? 1.643 -6.637 12.732 1.00 98.56 79 GLU A CA 1
ATOM 612 C C . GLU A 1 79 ? 0.879 -5.811 13.780 1.00 98.56 79 GLU A C 1
ATOM 614 O O . GLU A 1 79 ? 0.552 -6.324 14.850 1.00 98.56 79 GLU A O 1
ATOM 619 N N . THR A 1 80 ? 0.585 -4.538 13.495 1.00 98.62 80 THR A N 1
ATOM 620 C CA . THR A 1 80 ? 0.088 -3.588 14.510 1.00 98.62 80 THR A CA 1
ATOM 621 C C . THR A 1 80 ? -1.386 -3.206 14.370 1.00 98.62 80 THR A C 1
ATOM 623 O O . THR A 1 80 ? -1.995 -2.789 15.359 1.00 98.62 80 THR A O 1
ATOM 626 N N . LEU A 1 81 ? -1.985 -3.352 13.182 1.00 98.69 81 LEU A N 1
ATOM 627 C CA . LEU A 1 81 ? -3.352 -2.917 12.870 1.00 98.69 81 LEU A CA 1
ATOM 628 C C . LEU A 1 81 ? -4.230 -4.137 12.517 1.00 98.69 81 LEU A C 1
ATOM 630 O O . LEU A 1 81 ? -4.458 -4.427 11.340 1.00 98.69 81 LEU A O 1
ATOM 634 N N . PRO A 1 82 ? -4.718 -4.892 13.523 1.00 98.38 82 PRO A N 1
ATOM 635 C CA . PRO A 1 82 ? -5.372 -6.179 13.299 1.00 98.38 82 PRO A CA 1
ATOM 636 C C . PRO A 1 82 ? -6.645 -6.049 12.456 1.00 98.38 82 PRO A C 1
ATOM 638 O O . PRO A 1 82 ? -7.452 -5.148 12.652 1.00 98.38 82 PRO A O 1
ATOM 641 N N . GLY A 1 83 ? -6.845 -6.983 11.526 1.00 98.31 83 GLY A N 1
ATOM 642 C CA . GLY A 1 83 ? -8.000 -7.012 10.619 1.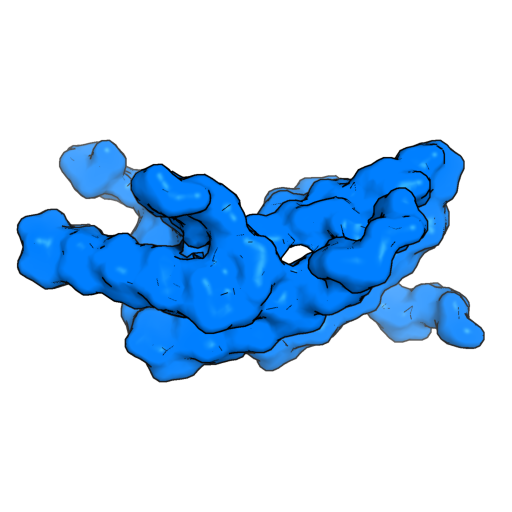00 98.31 83 GLY A CA 1
ATOM 643 C C . GLY A 1 83 ? -7.842 -6.143 9.370 1.00 98.31 83 GLY A C 1
ATOM 644 O O . GLY A 1 83 ? -8.412 -6.485 8.334 1.00 98.31 83 GLY A O 1
ATOM 645 N N . ALA A 1 84 ? -7.024 -5.087 9.421 1.00 98.75 84 ALA A N 1
ATOM 646 C CA . ALA A 1 84 ? -6.770 -4.254 8.255 1.00 98.75 84 ALA A CA 1
ATOM 647 C C . ALA A 1 84 ? -6.023 -5.027 7.154 1.00 98.75 84 ALA A C 1
ATOM 649 O O . ALA A 1 84 ? -5.215 -5.937 7.399 1.00 98.75 84 ALA A O 1
ATOM 650 N N . ARG A 1 85 ? -6.302 -4.643 5.911 1.00 98.81 85 ARG A N 1
ATOM 651 C CA . ARG A 1 85 ? -5.646 -5.163 4.709 1.00 98.81 85 ARG A CA 1
ATOM 652 C C . ARG A 1 85 ? -4.714 -4.120 4.110 1.00 98.81 85 ARG A C 1
ATOM 654 O O . ARG A 1 85 ? -4.888 -2.930 4.363 1.00 98.81 85 ARG A O 1
ATOM 661 N N . VAL A 1 86 ? -3.754 -4.556 3.302 1.00 98.88 86 VAL A N 1
ATOM 662 C CA . VAL A 1 86 ? -2.841 -3.661 2.574 1.00 98.88 86 VAL A CA 1
ATOM 663 C C . VAL A 1 86 ? -2.993 -3.843 1.065 1.00 98.88 86 VAL A C 1
ATOM 665 O O . VAL A 1 86 ? -3.062 -4.969 0.569 1.00 98.88 86 VAL A O 1
ATOM 668 N N . SER A 1 87 ? -3.051 -2.715 0.355 1.00 98.81 87 SER A N 1
ATOM 669 C CA . SER A 1 87 ? -3.118 -2.608 -1.103 1.00 98.81 87 SER A CA 1
ATOM 670 C C . SER A 1 87 ? -2.102 -1.604 -1.644 1.00 98.81 87 SER A C 1
ATOM 672 O O . SER A 1 87 ? -1.450 -0.888 -0.888 1.00 98.81 87 SER A O 1
ATOM 674 N N . GLY A 1 88 ? -1.982 -1.545 -2.968 1.00 98.44 88 GLY A N 1
ATOM 675 C CA . GLY A 1 88 ? -1.201 -0.529 -3.660 1.00 98.44 88 GLY A CA 1
ATOM 676 C C . GLY A 1 88 ? -1.370 -0.568 -5.178 1.00 98.44 88 GLY A C 1
ATOM 677 O O . GLY A 1 88 ? -1.652 -1.613 -5.775 1.00 98.44 88 GLY A O 1
ATOM 678 N N . GLY A 1 89 ? -1.174 0.587 -5.814 1.00 98.12 89 GLY A N 1
ATOM 679 C CA . GLY A 1 89 ? -1.120 0.728 -7.271 1.00 98.12 89 GLY A CA 1
ATOM 680 C C . GLY A 1 89 ? 0.216 0.275 -7.861 1.00 98.12 89 GLY A C 1
ATOM 681 O O . GLY A 1 89 ? 1.139 1.078 -7.989 1.00 98.12 89 GLY A O 1
ATOM 682 N N . LEU A 1 90 ? 0.321 -0.993 -8.267 1.00 97.38 90 LEU A N 1
ATOM 683 C CA . LEU A 1 90 ? 1.600 -1.613 -8.641 1.00 97.38 90 LEU A CA 1
ATOM 684 C C . LEU A 1 90 ? 2.280 -0.939 -9.839 1.00 97.38 90 LEU A C 1
ATOM 686 O O . LEU A 1 90 ? 3.496 -0.750 -9.855 1.00 97.38 90 LEU A O 1
ATOM 690 N N . SER A 1 91 ? 1.503 -0.531 -10.845 1.00 93.81 91 SER A N 1
ATOM 691 C CA . SER A 1 91 ? 2.056 0.037 -12.080 1.00 93.81 91 SER A CA 1
ATOM 692 C C . SER A 1 91 ? 2.820 1.351 -11.873 1.00 93.81 91 SER A C 1
ATOM 694 O O . SER A 1 91 ? 3.678 1.665 -12.707 1.00 93.81 91 SER A O 1
ATOM 696 N N . ASN A 1 92 ? 2.561 2.074 -10.773 1.00 96.88 92 ASN A N 1
ATOM 697 C CA . ASN A 1 92 ? 3.261 3.310 -10.409 1.00 96.88 92 ASN A CA 1
ATOM 698 C C . ASN A 1 92 ? 4.758 3.074 -10.188 1.00 96.88 92 ASN A C 1
ATOM 700 O O . ASN A 1 92 ? 5.572 3.866 -10.651 1.00 96.88 92 ASN A O 1
ATOM 704 N N . LEU A 1 93 ? 5.123 1.944 -9.570 1.00 97.62 93 LEU A N 1
ATOM 705 C CA . LEU A 1 93 ? 6.507 1.595 -9.235 1.00 97.62 93 LEU A CA 1
ATOM 706 C C . LEU A 1 93 ? 7.448 1.717 -10.441 1.00 97.62 93 LEU A C 1
ATOM 708 O O . LEU A 1 93 ? 8.555 2.240 -10.360 1.00 97.62 93 LEU A O 1
ATOM 712 N N . SER A 1 94 ? 6.955 1.250 -11.584 1.00 97.06 94 SER A N 1
ATOM 713 C CA . SER A 1 94 ? 7.706 1.080 -12.828 1.00 97.06 94 SER A CA 1
ATOM 714 C C . SER A 1 94 ? 7.608 2.259 -13.806 1.00 97.06 94 SER A C 1
ATOM 716 O O . SER A 1 94 ? 7.951 2.107 -14.978 1.00 97.06 94 SER A O 1
ATOM 718 N N . PHE A 1 95 ? 7.074 3.412 -13.388 1.00 96.75 95 PHE A N 1
ATOM 719 C CA . PHE A 1 95 ? 6.750 4.508 -14.311 1.00 96.75 95 PHE A CA 1
ATOM 720 C C . PHE A 1 95 ? 7.974 5.037 -15.076 1.00 96.75 95 PHE A C 1
ATOM 722 O O . PHE A 1 95 ? 7.852 5.369 -16.255 1.00 96.75 95 PHE A O 1
ATOM 729 N N . SER A 1 96 ? 9.154 5.054 -14.451 1.00 96.88 96 SER A N 1
ATOM 730 C CA . SER A 1 96 ? 10.419 5.467 -15.083 1.00 96.88 96 SER A CA 1
ATOM 731 C C . SER A 1 96 ? 10.824 4.597 -16.279 1.00 96.88 96 SER A C 1
ATOM 733 O O . SER A 1 96 ? 11.623 5.025 -17.102 1.00 96.88 96 SER A O 1
ATOM 735 N N . PHE A 1 97 ? 10.249 3.398 -16.409 1.00 96.19 97 PHE A N 1
ATOM 736 C CA . PHE A 1 97 ? 10.592 2.402 -17.430 1.00 96.19 97 PHE A CA 1
ATOM 737 C C . PHE A 1 97 ? 9.502 2.251 -18.501 1.00 96.19 97 PHE A C 1
ATOM 739 O O . PHE A 1 97 ? 9.376 1.205 -19.140 1.00 96.19 97 PHE A O 1
ATOM 746 N N . ARG A 1 98 ? 8.660 3.274 -18.688 1.00 94.06 98 ARG A N 1
ATOM 747 C CA . ARG A 1 98 ? 7.624 3.287 -19.734 1.00 94.06 98 ARG A CA 1
ATOM 748 C C . ARG A 1 98 ? 8.216 2.981 -21.113 1.00 94.06 98 ARG A C 1
ATOM 750 O O . ARG A 1 98 ? 9.210 3.576 -21.512 1.00 94.06 98 ARG A O 1
ATOM 757 N N . GLY A 1 99 ? 7.569 2.068 -21.840 1.00 93.69 99 GLY A N 1
ATOM 758 C CA . GLY A 1 99 ? 8.046 1.572 -23.135 1.00 93.69 99 GLY A CA 1
ATOM 759 C C . GLY A 1 99 ? 8.951 0.339 -23.037 1.00 93.69 99 GLY A C 1
ATOM 760 O O . GLY A 1 99 ? 9.225 -0.282 -24.059 1.00 93.69 99 GLY A O 1
ATOM 761 N N . MET A 1 100 ? 9.365 -0.062 -21.830 1.00 94.50 100 MET A N 1
ATOM 762 C CA . MET A 1 100 ? 10.159 -1.268 -21.576 1.00 94.50 100 MET A CA 1
ATOM 763 C C . MET A 1 100 ? 9.329 -2.309 -20.811 1.00 94.50 100 MET A C 1
ATOM 765 O O . MET A 1 100 ? 9.641 -2.646 -19.671 1.00 94.50 100 MET A O 1
ATOM 769 N N . GLU A 1 101 ? 8.247 -2.808 -21.415 1.00 92.56 101 GLU A N 1
ATOM 770 C CA . GLU A 1 101 ? 7.252 -3.635 -20.706 1.00 92.56 101 GLU A CA 1
ATOM 771 C C . GLU A 1 101 ? 7.849 -4.886 -20.046 1.00 92.56 101 GLU A C 1
ATOM 773 O O . GLU A 1 101 ? 7.534 -5.152 -18.893 1.00 92.56 101 GLU A O 1
ATOM 778 N N . ALA A 1 102 ? 8.811 -5.564 -20.684 1.00 92.06 102 ALA A N 1
ATOM 779 C CA . ALA A 1 102 ? 9.496 -6.712 -20.077 1.00 92.06 102 ALA A CA 1
ATOM 780 C C . ALA A 1 102 ? 10.201 -6.361 -18.749 1.00 92.06 102 ALA A C 1
ATOM 782 O O . ALA A 1 102 ? 10.163 -7.136 -17.796 1.00 92.06 102 ALA A O 1
ATOM 783 N N . ILE A 1 103 ? 10.808 -5.172 -18.656 1.00 93.56 103 ILE A N 1
ATOM 784 C CA . ILE A 1 103 ? 11.434 -4.696 -17.414 1.00 93.56 103 ILE A CA 1
ATOM 785 C C . ILE A 1 103 ? 10.363 -4.337 -16.387 1.00 93.56 103 ILE A C 1
ATOM 787 O O . ILE A 1 103 ? 10.504 -4.658 -15.210 1.00 93.56 103 ILE A O 1
ATOM 791 N N . ARG A 1 104 ? 9.278 -3.683 -16.814 1.00 95.75 104 ARG A N 1
ATOM 792 C CA . ARG A 1 104 ? 8.185 -3.296 -15.912 1.00 95.75 104 ARG A CA 1
ATOM 793 C C . ARG A 1 104 ? 7.533 -4.520 -15.279 1.00 95.75 104 ARG A C 1
ATOM 795 O O . ARG A 1 104 ? 7.365 -4.542 -14.065 1.00 95.75 104 ARG A O 1
ATOM 802 N N . GLU A 1 105 ? 7.236 -5.534 -16.081 1.00 93.50 105 GLU A N 1
ATOM 803 C CA . GLU A 1 105 ? 6.673 -6.806 -15.632 1.00 93.50 105 GLU A CA 1
ATOM 804 C C . GLU A 1 105 ? 7.625 -7.537 -14.674 1.00 93.50 105 GLU A C 1
ATOM 806 O O . GLU A 1 105 ? 7.192 -8.011 -13.623 1.00 93.50 105 GLU A O 1
ATOM 811 N N . ALA A 1 106 ? 8.931 -7.550 -14.964 1.00 93.81 106 ALA A N 1
ATOM 812 C CA . ALA A 1 106 ? 9.929 -8.114 -14.056 1.00 93.81 106 ALA A CA 1
ATOM 813 C C . ALA A 1 106 ? 9.983 -7.368 -12.705 1.00 93.81 106 ALA A C 1
ATOM 815 O O . ALA A 1 106 ? 9.988 -7.998 -11.646 1.00 93.81 106 ALA A O 1
ATOM 816 N N . ILE A 1 107 ? 9.952 -6.028 -12.725 1.00 95.88 107 ILE A N 1
ATOM 817 C CA . ILE A 1 107 ? 9.877 -5.191 -11.516 1.00 95.88 107 ILE A CA 1
ATOM 818 C C . ILE A 1 107 ? 8.605 -5.510 -10.717 1.00 95.88 107 ILE A C 1
ATOM 820 O O . ILE A 1 107 ? 8.662 -5.629 -9.494 1.00 95.88 107 ILE A O 1
ATOM 824 N N . HIS A 1 108 ? 7.459 -5.661 -11.390 1.00 96.38 108 HIS A N 1
ATOM 825 C CA . HIS A 1 108 ? 6.179 -5.990 -10.754 1.00 96.38 108 HIS A CA 1
ATOM 826 C C . HIS A 1 108 ? 6.226 -7.353 -10.066 1.00 96.38 108 HIS A C 1
ATOM 828 O O . HIS A 1 108 ? 5.848 -7.446 -8.899 1.00 96.38 108 HIS A O 1
ATOM 834 N N . GLY A 1 109 ? 6.725 -8.384 -10.753 1.00 95.25 109 GLY A N 1
ATOM 835 C CA . GLY A 1 109 ? 6.859 -9.730 -10.194 1.00 95.25 109 GLY A CA 1
ATOM 836 C C . GLY A 1 109 ? 7.797 -9.766 -8.986 1.00 95.25 109 GLY A C 1
ATOM 837 O O . GLY A 1 109 ? 7.447 -10.334 -7.951 1.00 95.25 109 GLY A O 1
ATOM 838 N N . ALA A 1 110 ? 8.949 -9.094 -9.074 1.00 95.75 110 ALA A N 1
ATOM 839 C CA . ALA A 1 110 ? 9.892 -8.994 -7.962 1.00 95.75 110 ALA A CA 1
ATOM 840 C C . ALA A 1 110 ? 9.303 -8.259 -6.754 1.00 95.75 110 ALA A C 1
ATOM 842 O O . ALA A 1 110 ? 9.392 -8.744 -5.627 1.00 95.75 110 ALA A O 1
ATOM 843 N N . PHE A 1 111 ? 8.654 -7.117 -6.981 1.00 97.75 111 PHE A N 1
ATOM 844 C CA . PHE A 1 111 ? 8.016 -6.361 -5.912 1.00 97.75 111 PHE A CA 1
ATOM 845 C C . PHE A 1 111 ? 6.919 -7.170 -5.219 1.00 97.75 111 PHE A C 1
ATOM 847 O O . PHE A 1 111 ? 6.918 -7.266 -3.993 1.00 97.75 111 PHE A O 1
ATOM 854 N N . LEU A 1 112 ? 6.011 -7.782 -5.986 1.00 97.69 112 LEU A N 1
ATOM 855 C CA . LEU A 1 112 ? 4.911 -8.571 -5.432 1.00 97.69 112 LEU A CA 1
ATOM 856 C C . LEU A 1 112 ? 5.415 -9.764 -4.622 1.00 97.69 112 LEU A C 1
ATOM 858 O O . LEU A 1 112 ? 4.880 -10.015 -3.547 1.00 97.69 112 LEU A O 1
ATOM 862 N N . TYR A 1 113 ? 6.455 -10.462 -5.086 1.00 96.50 113 TYR A N 1
ATOM 863 C CA . TYR A 1 113 ? 7.042 -11.581 -4.345 1.00 96.50 113 TYR A CA 1
ATOM 864 C C . TYR A 1 113 ? 7.442 -11.176 -2.916 1.00 96.50 113 TYR A C 1
ATOM 866 O O . TYR A 1 113 ? 7.101 -11.863 -1.951 1.00 96.50 113 TYR A O 1
ATOM 874 N N . HIS A 1 114 ? 8.109 -10.029 -2.765 1.00 97.75 114 HIS A N 1
ATOM 875 C CA . HIS A 1 114 ? 8.521 -9.523 -1.456 1.00 97.75 114 HIS A CA 1
ATOM 876 C C . HIS A 1 114 ? 7.367 -8.892 -0.665 1.00 97.75 114 HIS A C 1
ATOM 878 O O . HIS A 1 114 ? 7.225 -9.167 0.523 1.00 97.75 114 HIS A O 1
ATOM 884 N N . ALA A 1 115 ? 6.515 -8.091 -1.306 1.00 98.31 115 ALA A N 1
ATOM 885 C CA . ALA A 1 115 ? 5.409 -7.411 -0.636 1.00 98.31 115 ALA A CA 1
ATOM 886 C C . ALA A 1 115 ? 4.354 -8.395 -0.102 1.00 98.31 115 ALA A C 1
ATOM 888 O O . ALA A 1 115 ? 3.870 -8.232 1.016 1.00 98.31 115 ALA A O 1
ATOM 889 N N . ILE A 1 116 ? 4.023 -9.446 -0.863 1.00 98.19 116 ILE A N 1
ATOM 890 C CA . ILE A 1 116 ? 3.078 -10.491 -0.436 1.00 98.19 116 ILE A CA 1
ATOM 891 C C . ILE A 1 116 ? 3.654 -11.281 0.741 1.00 98.19 116 ILE A C 1
ATOM 893 O O . ILE A 1 116 ? 2.933 -11.568 1.695 1.00 98.19 116 ILE A O 1
ATOM 897 N N . LYS A 1 117 ? 4.958 -11.589 0.716 1.00 97.62 117 LYS A N 1
ATOM 898 C CA . LYS A 1 117 ? 5.641 -12.264 1.829 1.00 97.62 117 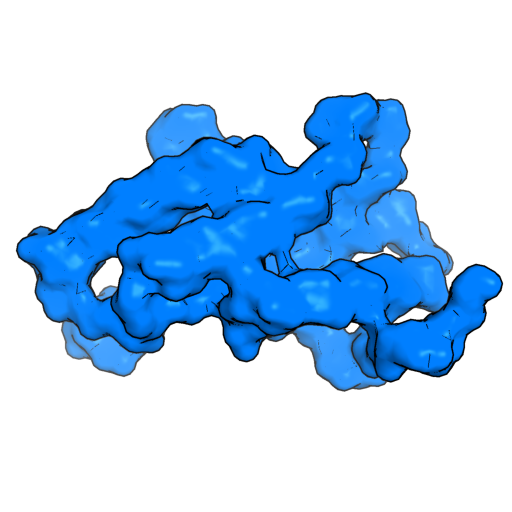LYS A CA 1
ATOM 899 C C . LYS A 1 117 ? 5.526 -11.480 3.143 1.00 97.62 117 LYS A C 1
ATOM 901 O O . LYS A 1 117 ? 5.369 -12.096 4.194 1.00 97.62 117 LYS A O 1
ATOM 906 N N . ASP A 1 118 ? 5.547 -10.154 3.061 1.00 98.19 118 ASP A N 1
ATOM 907 C CA . ASP A 1 118 ? 5.415 -9.245 4.204 1.00 98.19 118 ASP A CA 1
ATOM 908 C C . ASP A 1 118 ? 3.955 -8.840 4.499 1.00 98.19 118 ASP A C 1
ATOM 910 O O . ASP A 1 118 ? 3.693 -8.048 5.404 1.00 98.19 118 ASP A O 1
ATOM 914 N N . GLY A 1 119 ? 2.984 -9.436 3.798 1.00 97.88 119 GLY A N 1
ATOM 915 C CA . GLY A 1 119 ? 1.565 -9.379 4.149 1.00 97.88 119 GLY A CA 1
ATOM 916 C C . GLY A 1 119 ? 0.696 -8.452 3.297 1.00 97.88 119 GLY A C 1
ATOM 917 O O . GLY A 1 119 ? -0.408 -8.115 3.724 1.00 97.88 119 GLY A O 1
ATOM 918 N N . MET A 1 120 ? 1.148 -8.046 2.106 1.00 98.50 120 MET A N 1
ATOM 919 C CA . MET A 1 120 ? 0.289 -7.380 1.119 1.00 98.50 120 MET A CA 1
ATOM 920 C C . MET A 1 120 ? -0.827 -8.334 0.664 1.00 98.50 120 MET A C 1
ATOM 922 O O . MET A 1 120 ? -0.549 -9.409 0.136 1.00 98.50 120 MET A O 1
ATOM 926 N N . ASP A 1 121 ? -2.090 -7.943 0.859 1.00 98.44 121 ASP A N 1
ATOM 927 C CA . ASP A 1 121 ? -3.250 -8.819 0.621 1.00 98.44 121 ASP A CA 1
ATOM 928 C C . ASP A 1 121 ? -3.831 -8.677 -0.793 1.00 98.44 121 ASP A C 1
ATOM 930 O O . ASP A 1 121 ? -4.473 -9.590 -1.312 1.00 98.44 121 ASP A O 1
ATOM 934 N N . MET A 1 122 ? -3.676 -7.499 -1.399 1.00 97.62 122 MET A N 1
ATOM 935 C CA . MET A 1 122 ? -4.277 -7.155 -2.687 1.00 97.62 122 MET A CA 1
ATOM 936 C C . MET A 1 122 ? -3.449 -6.091 -3.410 1.00 97.62 122 MET A C 1
ATOM 938 O O . MET A 1 122 ? -2.607 -5.436 -2.808 1.00 97.62 122 MET A O 1
ATOM 942 N N . GLY A 1 123 ? -3.695 -5.889 -4.702 1.00 96.81 123 GLY A N 1
ATOM 943 C CA . GLY A 1 123 ? -3.041 -4.837 -5.473 1.00 96.81 123 GLY A CA 1
ATOM 944 C C . GLY A 1 123 ? -3.846 -4.454 -6.707 1.00 96.81 123 GLY A C 1
ATOM 945 O O . GLY A 1 123 ? -4.562 -5.279 -7.277 1.00 96.81 123 GLY A O 1
ATOM 946 N N . ILE A 1 124 ? -3.717 -3.199 -7.132 1.00 97.75 124 ILE A N 1
ATOM 947 C CA . ILE A 1 124 ? -4.265 -2.730 -8.407 1.00 97.75 124 ILE A CA 1
ATOM 948 C C . ILE A 1 124 ? -3.213 -3.029 -9.475 1.00 97.75 124 ILE A C 1
ATOM 950 O O . ILE A 1 124 ? -2.148 -2.406 -9.509 1.00 97.75 124 ILE A O 1
ATOM 954 N N . VAL A 1 125 ? -3.503 -4.022 -10.313 1.00 95.12 125 VAL A N 1
ATOM 955 C CA . VAL A 1 125 ? -2.545 -4.644 -11.236 1.00 95.12 125 VAL A CA 1
ATOM 956 C C . VAL A 1 125 ? -3.132 -4.807 -12.635 1.00 95.12 125 VAL A C 1
ATOM 958 O O . VAL A 1 125 ? -4.351 -4.852 -12.808 1.00 95.12 125 VAL A O 1
ATOM 961 N N . ASN A 1 126 ? -2.263 -4.963 -13.636 1.00 91.25 126 ASN A N 1
ATOM 962 C CA . ASN A 1 126 ? -2.668 -5.536 -14.916 1.00 91.25 126 ASN A CA 1
ATOM 963 C C . ASN A 1 126 ? -2.661 -7.067 -14.795 1.00 91.25 126 ASN A C 1
ATOM 965 O O . ASN A 1 126 ? -1.610 -7.692 -14.894 1.00 91.25 126 ASN A O 1
ATOM 969 N N . ALA A 1 127 ? -3.833 -7.667 -14.580 1.00 88.25 127 ALA A N 1
ATOM 970 C CA . ALA A 1 127 ? -3.960 -9.101 -14.314 1.00 88.25 127 ALA A CA 1
ATOM 971 C C . ALA A 1 127 ? -3.485 -10.010 -15.466 1.00 88.25 127 ALA A C 1
ATOM 973 O O . ALA A 1 127 ? -3.173 -11.170 -15.219 1.00 88.25 127 ALA A O 1
ATOM 974 N N . GLY A 1 128 ? -3.421 -9.507 -16.706 1.00 86.75 128 GLY A N 1
ATOM 975 C CA . GLY A 1 128 ? -2.909 -10.269 -17.852 1.00 86.75 128 GLY A CA 1
ATOM 976 C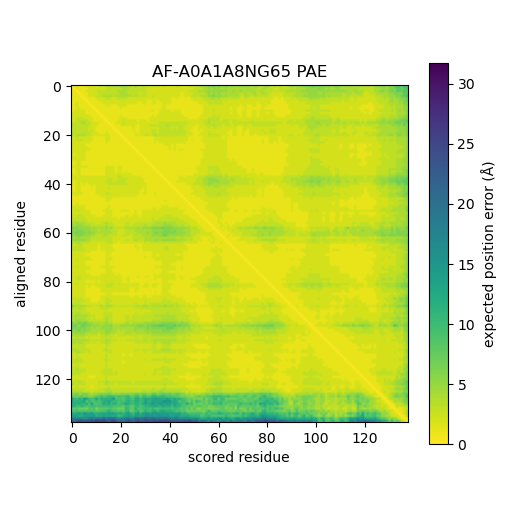 C . GLY A 1 128 ? -1.381 -10.323 -17.942 1.00 86.75 128 GLY A C 1
ATOM 977 O O . GLY A 1 128 ? -0.848 -11.154 -18.670 1.00 86.75 128 GLY A O 1
ATOM 978 N N . ASN A 1 129 ? -0.682 -9.454 -17.204 1.00 84.31 129 ASN A N 1
ATOM 979 C CA . ASN A 1 129 ? 0.744 -9.179 -17.374 1.00 84.31 129 ASN A CA 1
ATOM 980 C C . ASN A 1 129 ? 1.469 -9.217 -16.019 1.00 84.31 129 ASN A C 1
ATOM 982 O O . ASN A 1 129 ? 2.069 -8.235 -15.583 1.00 84.31 129 ASN A O 1
ATOM 986 N N . LEU A 1 130 ? 1.368 -10.351 -15.324 1.00 84.94 130 LEU A N 1
ATOM 987 C CA . LEU A 1 130 ? 2.090 -10.616 -14.080 1.00 84.94 130 LEU A CA 1
ATOM 988 C C . LEU A 1 130 ? 2.924 -11.893 -14.242 1.00 84.94 130 LEU A C 1
ATOM 990 O O . LEU A 1 130 ? 2.359 -12.987 -14.173 1.00 84.94 130 LEU A O 1
ATOM 994 N N . PRO A 1 131 ? 4.242 -11.781 -14.483 1.00 84.31 131 PRO A N 1
ATOM 995 C CA . PRO A 1 131 ? 5.097 -12.949 -14.632 1.00 84.31 131 PRO A CA 1
ATOM 996 C C . PRO A 1 131 ? 5.265 -13.680 -13.296 1.00 84.31 131 PRO A C 1
ATOM 998 O O . PRO A 1 131 ? 5.260 -13.070 -12.222 1.00 84.31 131 PRO A O 1
ATOM 1001 N N . VAL A 1 132 ? 5.458 -14.998 -13.367 1.00 84.44 132 VAL A N 1
ATOM 1002 C CA . VAL A 1 132 ? 5.851 -15.806 -12.209 1.00 84.44 132 VAL A CA 1
ATOM 1003 C C . VAL A 1 132 ? 7.284 -15.431 -11.836 1.00 84.44 132 VAL A C 1
ATOM 1005 O O . VAL A 1 132 ? 8.164 -15.414 -12.692 1.00 84.44 132 VAL A O 1
ATOM 1008 N N . TYR A 1 133 ? 7.526 -15.125 -10.559 1.00 83.69 133 TYR A N 1
ATOM 1009 C CA . TYR A 1 133 ? 8.822 -14.613 -10.096 1.00 83.69 133 TYR A CA 1
ATOM 1010 C C . TYR A 1 133 ? 10.008 -15.529 -10.443 1.00 83.69 133 TYR A C 1
ATOM 1012 O O . TYR A 1 133 ? 11.083 -15.041 -10.789 1.00 83.69 133 TYR A O 1
ATOM 1020 N N . ASP A 1 134 ? 9.811 -16.848 -10.387 1.00 82.44 134 ASP A N 1
ATOM 1021 C CA . ASP A 1 134 ? 10.858 -17.831 -10.685 1.00 82.44 134 ASP A CA 1
ATOM 1022 C C . ASP A 1 134 ? 11.230 -17.908 -12.173 1.00 82.44 134 ASP A C 1
ATOM 1024 O O . ASP A 1 134 ? 12.347 -18.316 -12.490 1.00 82.44 134 ASP A O 1
ATOM 1028 N N . ASP A 1 135 ? 10.347 -17.452 -13.065 1.00 82.56 135 ASP A N 1
ATOM 1029 C CA . ASP A 1 135 ? 10.560 -17.448 -14.518 1.00 82.56 135 ASP A CA 1
ATOM 1030 C C . ASP A 1 135 ? 11.243 -16.157 -15.013 1.00 82.56 135 ASP A C 1
ATOM 1032 O O . ASP A 1 135 ? 11.591 -16.035 -16.191 1.00 82.56 135 ASP A O 1
ATOM 1036 N N . ILE A 1 136 ? 11.448 -15.172 -14.131 1.00 82.75 136 ILE A N 1
ATOM 1037 C CA . ILE A 1 136 ? 12.166 -13.937 -14.459 1.00 82.75 136 ILE A CA 1
ATOM 1038 C C . ILE A 1 136 ? 13.659 -14.260 -14.573 1.00 82.75 136 ILE A C 1
ATOM 1040 O O . ILE A 1 136 ? 14.260 -14.785 -13.636 1.00 82.75 136 ILE A O 1
ATOM 1044 N N . ASN A 1 137 ? 14.271 -13.921 -15.711 1.00 73.06 137 ASN A N 1
ATOM 1045 C CA . ASN A 1 137 ? 15.703 -14.121 -15.935 1.00 73.06 137 ASN A CA 1
ATOM 1046 C C . ASN A 1 137 ? 16.514 -13.220 -14.979 1.00 73.06 137 ASN A C 1
ATOM 1048 O O . ASN A 1 137 ? 16.302 -12.005 -14.971 1.00 73.06 137 ASN A O 1
ATOM 1052 N N . LYS A 1 138 ? 17.377 -13.829 -14.155 1.00 61.66 138 LYS A N 1
ATOM 1053 C CA . LYS A 1 138 ? 18.102 -13.189 -13.040 1.00 61.66 138 LYS A CA 1
ATOM 1054 C C . LYS A 1 138 ? 19.525 -12.809 -13.426 1.00 61.66 138 LYS A C 1
ATOM 1056 O O . LYS A 1 138 ? 20.186 -13.630 -14.098 1.00 61.66 138 LYS A O 1
#